Protein AF-A0A0C2FNH0-F1 (afdb_monomer_lite)

Radius of gyration: 24.06 Å; chains: 1; bounding box: 85×32×48 Å

Organism: NCBI:txid51022

pLDDT: mean 74.45, std 16.21, range [36.88, 94.44]

Foldseek 3Di:
DDDPPDPPDDDDDDDDDDDDDDDDPDPPPDDPCLQPCPCPLVNFDDPDFPDCPCTNRNVPHPHDPPPPPCPVVPPPPDD

InterPro domains:
  IPR008979 Galactose-binding-like domain superfamily [SSF49785] (27-62)

Secondary structure (DSSP, 8-state):
--------S---------------S--TT---STTTTSS-GGG---S--S-TTTSSGGGGS----SS--S-SSSSS---

Structure (mmCIF, N/CA/C/O backbone):
data_AF-A0A0C2FNH0-F1
#
_entry.id   AF-A0A0C2FNH0-F1
#
loop_
_atom_site.group_PDB
_atom_site.id
_atom_site.type_symbol
_atom_site.label_atom_id
_atom_site.label_alt_id
_atom_site.label_comp_id
_atom_site.label_asym_id
_atom_site.label_entity_id
_atom_site.label_seq_id
_atom_site.pdbx_PDB_ins_code
_atom_site.Cartn_x
_atom_site.Cartn_y
_atom_site.Cartn_z
_atom_site.occupancy
_atom_site.B_iso_or_equiv
_atom_site.auth_seq_id
_atom_site.auth_comp_id
_atom_site.auth_asym_id
_atom_site.auth_atom_id
_atom_site.pdbx_PDB_model_num
ATOM 1 N N . MET A 1 1 ? -54.326 -1.902 -23.226 1.00 36.88 1 MET A N 1
ATOM 2 C CA . MET A 1 1 ? -53.024 -2.173 -23.870 1.00 36.88 1 MET A CA 1
ATOM 3 C C . MET A 1 1 ? -51.971 -2.157 -22.768 1.00 36.88 1 MET A C 1
ATOM 5 O O . MET A 1 1 ? -51.474 -1.093 -22.432 1.00 36.88 1 MET A O 1
ATOM 9 N N . HIS A 1 2 ? -51.749 -3.298 -22.109 1.00 39.09 2 HIS A N 1
ATOM 10 C CA . HIS A 1 2 ? -50.707 -3.444 -21.089 1.00 39.09 2 HIS A CA 1
ATOM 11 C C . HIS A 1 2 ? -49.357 -3.577 -21.799 1.00 39.09 2 HIS A C 1
ATOM 13 O O . HIS A 1 2 ? -49.178 -4.506 -22.582 1.00 39.09 2 HIS A O 1
ATOM 19 N N . TYR A 1 3 ? -48.437 -2.652 -21.537 1.00 43.38 3 TYR A N 1
ATOM 20 C CA . TYR A 1 3 ? -47.028 -2.788 -21.894 1.00 43.38 3 TYR A CA 1
ATOM 21 C C . TYR A 1 3 ? -46.248 -3.075 -20.612 1.00 43.38 3 TYR A C 1
ATOM 23 O O . TYR A 1 3 ? -45.730 -2.171 -19.967 1.00 43.38 3 TYR A O 1
ATOM 31 N N . GLU A 1 4 ? -46.197 -4.349 -20.233 1.00 51.19 4 GLU A N 1
ATOM 32 C CA . GLU A 1 4 ? -45.230 -4.847 -19.256 1.00 51.19 4 GLU A CA 1
ATOM 33 C C . GLU A 1 4 ? -43.919 -5.114 -20.005 1.00 51.19 4 GLU A C 1
ATOM 35 O O . GLU A 1 4 ? -43.715 -6.185 -20.579 1.00 51.19 4 GLU A O 1
ATOM 40 N N . PHE A 1 5 ? -43.033 -4.115 -20.056 1.00 48.09 5 PHE A N 1
ATOM 41 C CA . PHE A 1 5 ? -41.631 -4.355 -20.396 1.00 48.09 5 PHE A CA 1
ATOM 42 C C . PHE A 1 5 ? -40.994 -5.102 -19.220 1.00 48.09 5 PHE A C 1
ATOM 44 O O . PHE A 1 5 ? -40.516 -4.508 -18.256 1.00 48.09 5 PHE A O 1
ATOM 51 N N . GLY A 1 6 ? -41.035 -6.432 -19.286 1.00 48.28 6 GLY A N 1
ATOM 52 C CA . GLY A 1 6 ? -40.364 -7.307 -18.336 1.00 48.28 6 GLY A CA 1
ATOM 53 C C . GLY A 1 6 ? -38.847 -7.163 -18.443 1.00 48.28 6 GLY A C 1
ATOM 54 O O . GLY A 1 6 ? -38.212 -7.818 -19.267 1.00 48.28 6 GLY A O 1
ATOM 55 N N . TYR A 1 7 ? -38.252 -6.339 -17.582 1.00 60.66 7 TYR A N 1
ATOM 56 C CA . TYR A 1 7 ? -36.808 -6.318 -17.353 1.00 60.66 7 TYR A CA 1
ATOM 57 C C . TYR A 1 7 ? -36.413 -7.509 -16.471 1.00 60.66 7 TYR A C 1
ATOM 59 O O . TYR A 1 7 ? -36.136 -7.381 -15.282 1.00 60.66 7 TYR A O 1
ATOM 67 N N . HIS A 1 8 ? -36.405 -8.704 -17.053 1.00 64.19 8 HIS A N 1
ATOM 68 C CA . HIS A 1 8 ? -35.747 -9.862 -16.461 1.00 64.19 8 HIS A CA 1
ATOM 69 C C . HIS A 1 8 ? -34.277 -9.847 -16.895 1.00 64.19 8 HIS A C 1
ATOM 71 O O . HIS A 1 8 ? -33.984 -10.303 -17.993 1.00 64.19 8 HIS A O 1
ATOM 77 N N . ALA A 1 9 ? -33.369 -9.309 -16.070 1.00 64.88 9 ALA A N 1
ATOM 78 C CA . ALA A 1 9 ? -32.029 -9.872 -15.829 1.00 64.88 9 ALA A CA 1
ATOM 79 C C . ALA A 1 9 ? -31.126 -8.915 -15.019 1.00 64.88 9 ALA A C 1
ATOM 81 O O . ALA A 1 9 ? -30.940 -7.758 -15.379 1.00 64.88 9 ALA A O 1
ATOM 82 N N . LEU A 1 10 ? -30.479 -9.492 -13.995 1.00 63.81 10 LEU A N 1
ATOM 83 C CA . LEU A 1 10 ? -29.310 -9.003 -13.240 1.00 63.81 10 LEU A CA 1
ATOM 84 C C . LEU A 1 10 ? -29.570 -7.982 -12.116 1.00 63.81 10 LEU A C 1
ATOM 86 O O . LEU A 1 10 ? -28.981 -6.906 -12.070 1.00 63.81 10 LEU A O 1
ATOM 90 N N . GLY A 1 11 ? -30.388 -8.358 -11.132 1.00 72.50 11 GLY A N 1
ATOM 91 C CA . GLY A 1 11 ? -30.372 -7.684 -9.830 1.00 72.50 11 GLY A CA 1
ATOM 92 C C . GLY A 1 11 ? -29.102 -8.039 -9.045 1.00 72.50 11 GLY A C 1
ATOM 93 O O . GLY A 1 11 ? -28.846 -9.212 -8.782 1.00 72.50 11 GLY A O 1
ATOM 94 N N . VAL A 1 12 ? -28.299 -7.044 -8.659 1.00 81.06 12 VAL A N 1
ATOM 95 C CA . VAL A 1 12 ? -27.177 -7.230 -7.723 1.00 81.06 12 VAL A CA 1
ATOM 96 C C . VAL A 1 12 ? -27.736 -7.280 -6.302 1.00 81.06 12 VAL A C 1
ATOM 98 O O . VAL A 1 12 ? -28.240 -6.279 -5.797 1.00 81.06 12 VAL A O 1
ATOM 101 N N . GLN A 1 13 ? -27.636 -8.430 -5.633 1.00 82.62 13 GLN A N 1
ATOM 102 C CA . GLN A 1 13 ? -28.016 -8.543 -4.225 1.00 82.62 13 GLN A CA 1
ATOM 103 C C . GLN A 1 13 ? -26.828 -8.161 -3.332 1.00 82.62 13 GLN A C 1
ATOM 105 O O . GLN A 1 13 ? -25.877 -8.928 -3.179 1.00 82.62 13 GLN A O 1
ATOM 110 N N . LEU A 1 14 ? -26.884 -6.980 -2.714 1.00 84.75 14 LEU A N 1
ATOM 111 C CA . LEU A 1 14 ? -25.904 -6.559 -1.711 1.00 84.75 14 LEU A CA 1
ATOM 112 C C . LEU A 1 14 ? -26.272 -7.130 -0.338 1.00 84.75 14 LEU A C 1
ATOM 114 O O . LEU A 1 14 ? -27.432 -7.097 0.076 1.00 84.75 14 LEU A O 1
ATOM 118 N N . ARG A 1 15 ? -25.270 -7.627 0.391 1.00 90.06 15 ARG A N 1
ATOM 119 C CA . ARG A 1 15 ? -25.417 -8.057 1.783 1.00 90.06 15 ARG A CA 1
ATOM 120 C C . ARG A 1 15 ? -24.444 -7.286 2.658 1.00 90.06 15 ARG A C 1
ATOM 122 O O . ARG A 1 15 ? -23.234 -7.422 2.512 1.00 90.06 15 ARG A O 1
ATOM 129 N N . PHE A 1 16 ? -24.984 -6.507 3.586 1.00 83.19 16 PHE A N 1
ATOM 130 C CA . PHE A 1 16 ? -24.193 -5.792 4.579 1.00 83.19 16 PHE A CA 1
ATOM 131 C C . PHE A 1 16 ? -24.063 -6.643 5.839 1.00 83.19 16 PHE A C 1
ATOM 133 O O . PHE A 1 16 ? -25.054 -7.143 6.371 1.00 83.19 16 PHE A O 1
ATOM 140 N N . LEU A 1 17 ? -22.827 -6.818 6.299 1.00 86.75 17 LEU A N 1
ATOM 141 C CA . LEU A 1 17 ? -22.509 -7.424 7.583 1.00 86.75 17 LEU A CA 1
ATOM 142 C C . LEU A 1 17 ? -21.779 -6.382 8.419 1.00 86.75 17 LEU A C 1
ATOM 144 O O . LEU A 1 17 ? -20.727 -5.890 8.015 1.00 86.75 17 LEU A O 1
ATOM 148 N N . SER A 1 18 ? -22.340 -6.045 9.573 1.00 81.75 18 SER A N 1
ATOM 149 C CA . SER A 1 18 ? -21.685 -5.164 10.533 1.00 81.75 18 SER A CA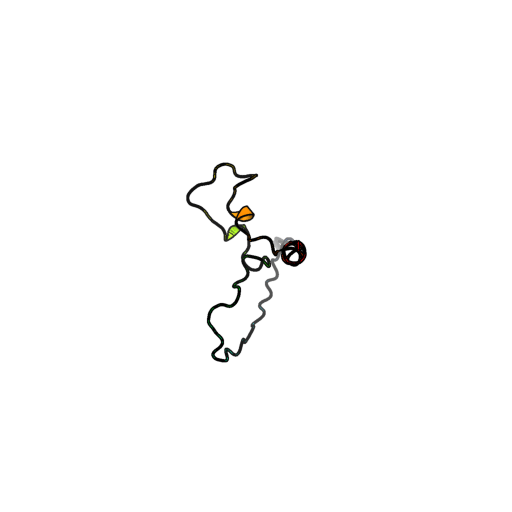 1
ATOM 150 C C . SER A 1 18 ? -20.775 -5.985 11.441 1.00 81.75 18 SER A C 1
ATOM 152 O O . SER A 1 18 ? -21.175 -7.029 11.953 1.00 81.75 18 SER A O 1
ATOM 154 N N . PHE A 1 19 ? -19.552 -5.504 11.652 1.00 78.44 19 PHE A N 1
ATOM 155 C CA . PHE A 1 19 ? -18.598 -6.087 12.590 1.00 78.44 19 PHE A CA 1
ATOM 156 C C . PHE A 1 19 ? -18.316 -5.081 13.707 1.00 78.44 19 PHE A C 1
ATOM 158 O O . PHE A 1 19 ? -17.798 -3.999 13.444 1.00 78.44 19 PHE A O 1
ATOM 165 N N . SER A 1 20 ? -18.656 -5.425 14.950 1.00 77.12 20 SER A N 1
ATOM 166 C CA . SER A 1 20 ? -18.284 -4.639 16.129 1.00 77.12 20 SER A CA 1
ATOM 167 C C . SER A 1 20 ? -16.985 -5.194 16.715 1.00 77.12 20 SER A C 1
ATOM 169 O O . SER A 1 20 ? -17.006 -6.160 17.480 1.00 77.12 20 SER A O 1
ATOM 171 N N . GLN A 1 21 ? -15.843 -4.606 16.355 1.00 73.19 21 GLN A N 1
ATOM 172 C CA . GLN A 1 21 ? -14.586 -4.904 17.040 1.00 73.19 21 GLN A CA 1
ATOM 173 C C . GLN A 1 21 ? -14.474 -4.017 18.278 1.00 73.19 21 GLN A C 1
ATOM 175 O O . GLN A 1 21 ? -14.269 -2.811 18.161 1.00 73.19 21 GLN A O 1
ATOM 180 N N . GLY A 1 22 ? -14.608 -4.606 19.466 1.00 65.88 22 GLY A N 1
ATOM 181 C CA . GLY A 1 22 ? -14.213 -3.938 20.702 1.00 65.88 22 GLY A CA 1
ATOM 182 C C . GLY A 1 22 ? -12.694 -3.784 20.715 1.00 65.88 22 GLY A C 1
ATOM 183 O O . GLY A 1 22 ? -11.979 -4.779 20.833 1.00 65.88 22 GLY A O 1
ATOM 184 N N . SER A 1 23 ? -12.200 -2.559 20.541 1.00 64.88 23 SER A N 1
ATOM 185 C CA . SER A 1 23 ? -10.773 -2.272 20.667 1.00 64.88 23 SER A CA 1
ATOM 186 C C . SER A 1 23 ? -10.450 -2.055 22.141 1.00 64.88 23 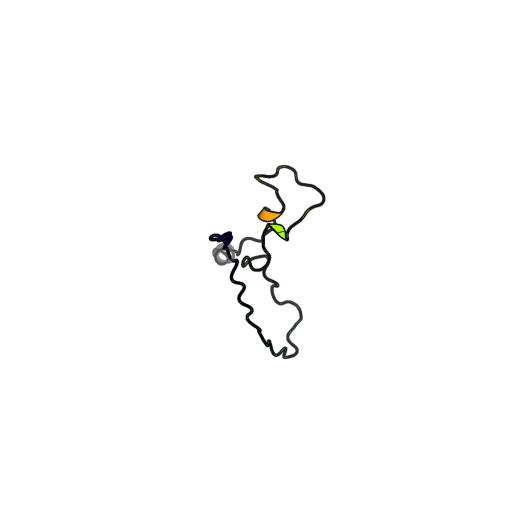SER A C 1
ATOM 188 O O . SER A 1 23 ? -10.522 -0.944 22.654 1.00 64.88 23 SER A O 1
ATOM 190 N N . GLU A 1 24 ? -10.075 -3.128 22.831 1.00 72.50 24 GLU A N 1
ATOM 191 C CA . GLU A 1 24 ? -9.136 -3.006 23.949 1.00 72.50 24 GLU A CA 1
ATOM 192 C C . GLU A 1 24 ? -7.896 -2.244 23.432 1.00 72.50 24 GLU A C 1
ATOM 194 O O . GLU A 1 24 ? -7.574 -2.380 22.246 1.00 72.50 24 GLU A O 1
ATOM 199 N N . ILE A 1 25 ? -7.243 -1.403 24.247 1.00 70.38 25 ILE A N 1
ATOM 200 C CA . ILE A 1 25 ? -6.041 -0.655 23.824 1.00 70.38 25 ILE A CA 1
ATOM 201 C C . ILE A 1 25 ? -4.919 -1.672 23.585 1.00 70.38 25 ILE A C 1
ATOM 203 O O . ILE A 1 25 ? -4.127 -1.989 24.465 1.00 70.38 25 ILE A O 1
ATOM 207 N N . LYS A 1 26 ? -4.919 -2.248 22.389 1.00 73.06 26 LYS A N 1
ATOM 208 C CA . LYS A 1 26 ? -3.883 -3.110 21.842 1.00 73.06 26 LYS A CA 1
ATOM 209 C C . LYS A 1 26 ? -2.976 -2.226 21.007 1.00 73.06 26 LYS A C 1
ATOM 211 O O . LYS A 1 26 ? -3.443 -1.252 20.415 1.00 73.06 26 LYS A O 1
ATOM 216 N N . ASP A 1 27 ? -1.693 -2.560 20.963 1.00 80.88 27 ASP A N 1
ATOM 217 C CA . ASP A 1 27 ? -0.733 -1.839 20.137 1.00 80.88 27 ASP A CA 1
ATOM 218 C C . ASP A 1 27 ? -1.275 -1.666 18.708 1.00 80.88 27 ASP A C 1
ATOM 220 O O . ASP A 1 27 ? -1.745 -2.621 18.081 1.00 80.88 27 ASP A O 1
ATOM 224 N N . CYS A 1 28 ? -1.197 -0.447 18.170 1.00 82.12 28 CYS A N 1
ATOM 225 C CA . CYS A 1 28 ? -1.664 -0.100 16.822 1.00 82.12 28 CYS A CA 1
ATOM 226 C C . CYS A 1 28 ? -0.723 -0.633 15.720 1.00 82.12 28 CYS A C 1
ATOM 228 O O . CYS A 1 28 ? -0.381 0.081 14.780 1.00 82.12 28 CYS A O 1
ATOM 230 N N . ASN A 1 29 ? -0.262 -1.877 15.850 1.00 85.75 29 ASN A N 1
ATOM 231 C CA . ASN A 1 29 ? 0.699 -2.533 14.961 1.00 85.75 29 ASN A CA 1
ATOM 232 C C . ASN A 1 29 ? 0.111 -3.753 14.223 1.00 85.75 29 ASN A C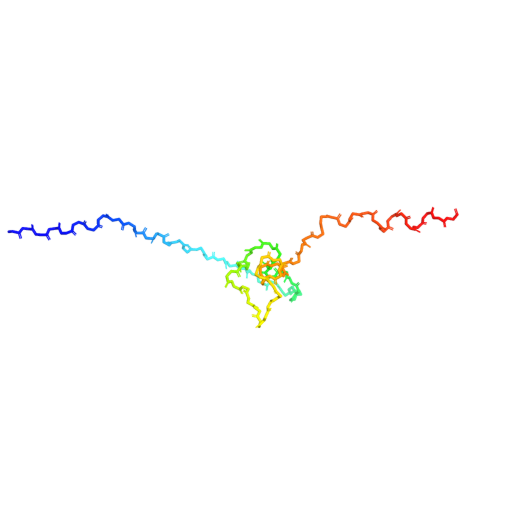 1
ATOM 234 O O . ASN A 1 29 ? 0.827 -4.448 13.500 1.00 85.75 29 ASN A O 1
ATOM 238 N N . GLY A 1 30 ? -1.187 -4.024 14.401 1.00 83.81 30 GLY A N 1
ATOM 239 C CA . GLY A 1 30 ? -1.862 -5.159 13.781 1.00 83.81 30 GLY A CA 1
ATOM 240 C C . GLY A 1 30 ? -1.878 -5.089 12.243 1.00 83.81 30 GLY A C 1
ATOM 241 O O . GLY A 1 30 ? -1.986 -4.006 11.664 1.00 83.81 30 GLY A O 1
ATOM 242 N N . PRO A 1 31 ? -1.811 -6.236 11.540 1.00 85.69 31 PRO A N 1
ATOM 243 C CA . PRO A 1 31 ? -1.819 -6.259 10.082 1.00 85.69 31 PRO A CA 1
ATOM 244 C C . PRO A 1 31 ? -3.193 -5.867 9.518 1.00 85.69 31 PRO A C 1
ATOM 246 O O . PRO A 1 31 ? -4.198 -6.534 9.760 1.00 85.69 31 PRO A O 1
ATOM 249 N N . LEU A 1 32 ? -3.217 -4.835 8.672 1.00 89.06 32 LEU A N 1
ATOM 250 C CA . LEU A 1 32 ? -4.443 -4.307 8.048 1.00 89.06 32 LEU A CA 1
ATOM 251 C C . LEU A 1 32 ? -4.982 -5.168 6.893 1.00 89.06 32 LEU A C 1
ATOM 253 O O . LEU A 1 32 ? -6.110 -4.9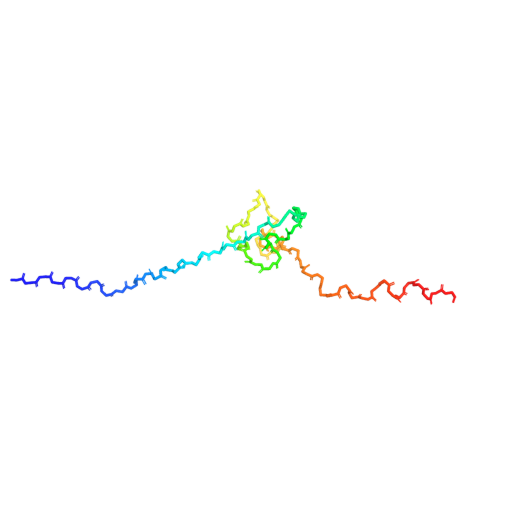87 6.444 1.00 89.06 32 LEU A O 1
ATOM 257 N N . GLY A 1 33 ? -4.191 -6.138 6.433 1.00 89.12 33 GLY A N 1
ATOM 258 C CA . GLY A 1 33 ? -4.638 -7.140 5.469 1.00 89.12 33 GLY A CA 1
ATOM 259 C C . GLY A 1 33 ? -4.104 -7.003 4.044 1.00 89.12 33 GLY A C 1
ATOM 260 O O . GLY A 1 33 ? -4.697 -7.522 3.100 1.00 89.12 33 GLY A O 1
ATOM 261 N N . LEU A 1 34 ? -2.939 -6.371 3.891 1.00 90.50 34 LEU A N 1
ATOM 262 C CA . LEU A 1 34 ? -2.158 -6.425 2.653 1.00 90.50 34 LEU A CA 1
ATOM 263 C C . LEU A 1 34 ? -1.720 -7.865 2.324 1.00 90.50 34 LEU A C 1
ATOM 265 O O . LEU A 1 34 ? -1.771 -8.298 1.180 1.00 90.50 34 LEU A O 1
ATOM 269 N N . THR A 1 35 ? -1.330 -8.635 3.338 1.00 87.44 35 THR A N 1
ATOM 270 C CA . THR A 1 35 ? -0.826 -10.005 3.165 1.00 87.44 35 THR A CA 1
ATOM 271 C C . THR A 1 35 ? -1.933 -11.058 3.064 1.00 87.44 35 THR A C 1
ATOM 273 O O . THR A 1 35 ? -1.748 -12.072 2.404 1.00 87.44 35 THR A O 1
ATOM 276 N N . ASN A 1 36 ? -3.088 -10.838 3.698 1.00 85.06 36 ASN A N 1
ATOM 277 C CA . ASN A 1 36 ? -4.196 -11.805 3.714 1.00 85.06 36 ASN A CA 1
ATOM 278 C C . ASN A 1 36 ? -5.278 -11.527 2.652 1.00 85.06 36 ASN A C 1
ATOM 280 O O . ASN A 1 36 ? -6.331 -12.155 2.693 1.00 85.06 36 ASN A O 1
ATOM 284 N N . GLY A 1 37 ? -5.054 -10.564 1.753 1.00 86.88 37 GLY A N 1
ATOM 285 C CA . GLY A 1 37 ? -5.979 -10.243 0.664 1.00 86.88 37 GLY A CA 1
ATOM 286 C C . GLY A 1 37 ? -7.211 -9.420 1.057 1.00 86.88 37 GLY A C 1
ATOM 287 O O . GLY A 1 37 ? -8.050 -9.168 0.197 1.00 86.88 37 GLY A O 1
ATOM 288 N N . ARG A 1 38 ? -7.346 -8.964 2.316 1.00 90.38 38 ARG A N 1
ATOM 289 C CA . ARG A 1 38 ? -8.451 -8.054 2.693 1.00 90.38 38 ARG A CA 1
ATOM 290 C C . ARG A 1 38 ? -8.368 -6.715 1.962 1.00 90.38 38 ARG A C 1
ATOM 292 O O . ARG A 1 38 ? -9.402 -6.164 1.599 1.00 90.38 38 ARG A O 1
ATOM 299 N N . ILE A 1 39 ? -7.154 -6.215 1.736 1.00 92.25 39 ILE A N 1
ATOM 300 C CA . ILE A 1 39 ? -6.901 -5.146 0.764 1.00 92.25 39 ILE A CA 1
ATOM 301 C C . ILE A 1 39 ? -6.827 -5.816 -0.606 1.00 92.25 39 ILE A C 1
ATOM 303 O O . ILE A 1 39 ? -5.963 -6.672 -0.789 1.00 92.25 39 ILE A O 1
ATOM 307 N N . ARG A 1 40 ? -7.717 -5.466 -1.540 1.00 91.50 40 ARG A N 1
ATOM 308 C CA . ARG A 1 40 ? -7.772 -6.038 -2.903 1.00 91.50 40 ARG A CA 1
ATOM 309 C C . ARG A 1 40 ? -6.721 -5.411 -3.821 1.00 91.50 40 ARG A C 1
ATOM 311 O O . ARG A 1 40 ? -6.238 -4.325 -3.523 1.00 91.50 40 ARG A O 1
ATOM 318 N N . ASP A 1 41 ? -6.372 -6.085 -4.916 1.00 90.69 41 ASP A N 1
ATOM 319 C CA . ASP A 1 41 ? -5.357 -5.590 -5.863 1.00 90.69 41 ASP A CA 1
ATOM 320 C C . ASP A 1 41 ? -5.763 -4.258 -6.498 1.00 90.69 41 ASP A C 1
ATOM 322 O O . ASP A 1 41 ? -4.937 -3.361 -6.592 1.00 90.69 41 ASP A O 1
ATOM 326 N N . ASP A 1 42 ? -7.054 -4.066 -6.779 1.00 93.12 42 ASP A N 1
ATOM 327 C CA . ASP A 1 42 ? -7.591 -2.797 -7.299 1.00 93.12 42 ASP A CA 1
ATOM 328 C C . ASP A 1 42 ? -7.432 -1.619 -6.322 1.00 93.12 42 ASP A C 1
ATOM 330 O O . ASP A 1 42 ? -7.592 -0.459 -6.693 1.00 93.12 42 ASP A O 1
ATOM 334 N N . GLN A 1 43 ? -7.163 -1.907 -5.044 1.00 93.50 43 GLN A N 1
ATOM 335 C CA . GLN A 1 43 ? -6.896 -0.898 -4.019 1.00 93.50 43 GLN A CA 1
ATOM 336 C C . GLN A 1 43 ? -5.395 -0.598 -3.878 1.00 93.50 43 GLN A C 1
ATOM 338 O O . GLN A 1 43 ? -5.022 0.243 -3.061 1.00 93.50 43 GLN A O 1
ATOM 343 N N . LEU A 1 44 ? -4.533 -1.293 -4.630 1.00 91.44 44 LEU A N 1
ATOM 344 C CA . LEU A 1 44 ? -3.091 -1.080 -4.668 1.00 91.44 44 LEU A CA 1
ATOM 345 C C . LEU A 1 44 ? -2.735 -0.263 -5.909 1.00 91.44 44 LEU A C 1
ATOM 347 O O . LEU A 1 44 ? -3.036 -0.639 -7.036 1.00 91.44 44 LEU A O 1
ATOM 351 N N . SER A 1 45 ? -2.042 0.851 -5.700 1.00 93.25 45 SER A N 1
ATOM 352 C CA . SER A 1 45 ? -1.568 1.725 -6.772 1.00 93.25 45 SER A CA 1
ATOM 353 C C . SER A 1 45 ? -0.116 2.116 -6.533 1.00 93.25 45 SER A C 1
ATOM 355 O O . SER A 1 45 ? 0.299 2.275 -5.384 1.00 93.25 45 SER A O 1
ATOM 357 N N . ALA A 1 46 ? 0.633 2.342 -7.607 1.00 91.31 46 ALA A N 1
ATOM 358 C CA . ALA A 1 46 ? 1.983 2.891 -7.562 1.00 91.31 46 ALA A CA 1
ATOM 359 C C . ALA A 1 46 ? 2.107 4.039 -8.569 1.00 91.31 46 ALA A C 1
ATOM 361 O O . ALA A 1 46 ? 1.381 4.076 -9.561 1.00 91.31 46 ALA A O 1
ATOM 362 N N . SER A 1 47 ? 3.029 4.972 -8.326 1.00 94.44 47 SER A N 1
ATOM 363 C CA . SER A 1 47 ? 3.335 6.050 -9.277 1.00 94.44 47 SER A CA 1
ATOM 364 C C . SER A 1 47 ? 3.947 5.521 -10.576 1.00 94.44 47 SER A C 1
ATOM 366 O O . SER A 1 47 ? 3.754 6.113 -11.635 1.00 94.44 47 SER A O 1
ATOM 368 N N . SER A 1 48 ? 4.678 4.409 -10.496 1.00 90.94 48 SER A N 1
ATOM 369 C CA . SER A 1 48 ? 5.271 3.708 -11.628 1.00 90.94 48 SER A CA 1
ATOM 370 C C . SER A 1 48 ? 5.463 2.224 -11.309 1.00 90.94 48 SER A C 1
ATOM 372 O O . SER A 1 48 ? 5.453 1.803 -10.152 1.00 90.94 48 SER A O 1
ATOM 374 N N . SER A 1 49 ? 5.641 1.429 -12.358 1.00 90.88 49 SER A N 1
ATOM 375 C CA . SER A 1 49 ? 6.087 0.036 -12.292 1.00 90.88 49 SER A CA 1
ATOM 376 C C . SER A 1 49 ? 7.028 -0.207 -13.469 1.00 90.88 49 SER A C 1
ATOM 378 O O . SER A 1 49 ? 6.961 0.516 -14.464 1.00 90.88 49 SER A O 1
ATOM 380 N N . PHE A 1 50 ? 7.948 -1.160 -13.335 1.00 89.25 50 PHE A N 1
ATOM 381 C CA . PHE A 1 50 ? 8.849 -1.513 -14.434 1.00 89.25 50 PHE A CA 1
ATOM 382 C C . PHE A 1 50 ? 8.087 -2.249 -15.544 1.00 89.25 50 PHE A C 1
ATOM 384 O O . PHE A 1 50 ? 8.322 -2.025 -16.725 1.00 89.25 50 PHE A O 1
ATOM 391 N N . ASP A 1 51 ? 7.147 -3.090 -15.131 1.00 87.62 51 ASP A N 1
ATOM 392 C CA . ASP A 1 51 ? 6.301 -3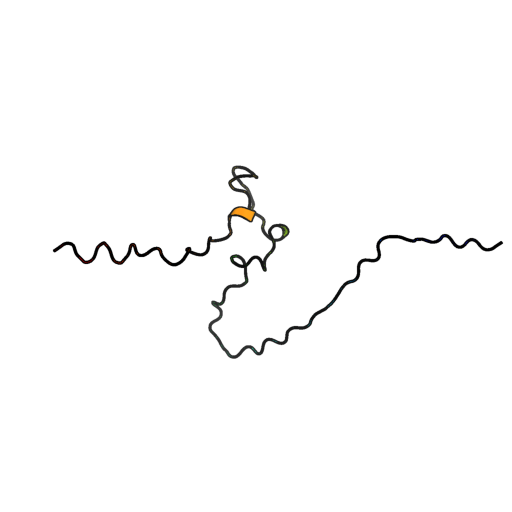.926 -15.966 1.00 87.62 51 ASP A CA 1
ATOM 393 C C . ASP A 1 51 ? 5.047 -4.347 -15.175 1.00 87.62 51 ASP A C 1
ATOM 395 O O . ASP A 1 51 ? 5.129 -4.581 -13.959 1.00 87.62 51 ASP A O 1
ATOM 399 N N . SER A 1 52 ? 3.898 -4.441 -15.854 1.00 82.50 52 SER A N 1
ATOM 400 C CA . SER A 1 52 ? 2.603 -4.749 -15.231 1.00 82.50 52 SER A CA 1
ATOM 401 C C . SER A 1 52 ? 2.537 -6.163 -14.668 1.00 82.50 52 SER A C 1
ATOM 403 O O . SER A 1 52 ? 1.882 -6.383 -13.646 1.00 82.50 52 SER A O 1
ATOM 405 N N . ASP A 1 53 ? 3.234 -7.102 -15.302 1.00 85.06 53 ASP A N 1
ATOM 406 C CA . ASP A 1 53 ? 3.060 -8.534 -15.076 1.00 85.06 53 ASP A CA 1
ATOM 407 C C . ASP A 1 53 ? 3.980 -9.052 -13.978 1.00 85.06 53 ASP A C 1
ATOM 409 O O . ASP A 1 53 ? 3.620 -9.966 -13.245 1.00 85.06 53 ASP A O 1
ATOM 413 N N . SER A 1 54 ? 5.161 -8.456 -13.836 1.00 84.12 54 SER A N 1
ATOM 414 C CA . SER A 1 54 ? 6.179 -8.885 -12.870 1.00 84.12 54 SER A CA 1
ATOM 415 C C . SER A 1 54 ? 6.346 -7.928 -11.691 1.00 84.12 54 SER A C 1
ATOM 417 O O . SER A 1 54 ? 6.680 -8.352 -10.584 1.00 84.12 54 SER A O 1
ATOM 419 N N . THR A 1 55 ? 6.104 -6.632 -11.907 1.00 89.12 55 THR A N 1
ATOM 420 C CA . THR A 1 55 ? 6.352 -5.579 -10.903 1.00 89.12 55 THR A CA 1
ATOM 421 C C . THR A 1 55 ? 5.155 -4.662 -10.670 1.00 89.12 55 THR A C 1
ATOM 423 O O . THR A 1 55 ? 5.291 -3.627 -10.017 1.00 89.12 55 THR A O 1
ATOM 426 N N . GLY A 1 56 ? 3.980 -5.033 -11.185 1.00 90.56 56 GLY A N 1
ATOM 427 C CA . GLY A 1 56 ? 2.752 -4.291 -10.928 1.00 90.56 56 GLY A CA 1
ATOM 428 C C . GLY A 1 56 ? 2.438 -4.187 -9.423 1.00 90.56 56 GLY A C 1
ATOM 429 O O . GLY A 1 56 ? 2.899 -5.026 -8.639 1.00 90.56 56 GLY A O 1
ATOM 430 N N . PRO A 1 57 ? 1.642 -3.189 -8.992 1.00 89.88 57 PRO A N 1
ATOM 431 C CA . PRO A 1 57 ? 1.323 -2.934 -7.580 1.00 89.88 57 PRO A CA 1
ATOM 432 C C . PRO A 1 57 ? 0.806 -4.156 -6.807 1.00 89.88 57 PRO A C 1
ATOM 434 O O . PRO A 1 57 ? 1.074 -4.297 -5.613 1.00 89.88 57 PRO A O 1
ATOM 437 N N . GLN A 1 58 ? 0.121 -5.075 -7.489 1.00 89.38 58 GLN A N 1
ATOM 438 C CA . GLN A 1 58 ? -0.376 -6.334 -6.935 1.00 89.38 58 GLN A CA 1
ATOM 439 C C . GLN A 1 58 ? 0.735 -7.244 -6.378 1.00 89.38 58 GLN A C 1
ATOM 441 O O . GLN A 1 58 ? 0.513 -7.996 -5.427 1.00 89.38 58 GLN A O 1
ATOM 446 N N . HIS A 1 59 ? 1.964 -7.124 -6.892 1.00 88.69 59 HIS A N 1
ATOM 447 C CA . HIS A 1 59 ? 3.125 -7.894 -6.436 1.00 88.69 59 HIS A CA 1
ATOM 448 C C . HIS A 1 59 ? 3.788 -7.317 -5.175 1.00 88.69 59 HIS A C 1
ATOM 450 O O . HIS A 1 59 ? 4.685 -7.942 -4.613 1.00 88.69 59 HIS A O 1
ATOM 456 N N . ALA A 1 60 ? 3.333 -6.163 -4.667 1.00 86.06 60 ALA A N 1
ATOM 457 C CA . ALA A 1 60 ? 3.864 -5.557 -3.440 1.00 86.06 60 ALA A CA 1
ATOM 458 C C . ALA A 1 60 ? 3.463 -6.307 -2.154 1.00 86.06 60 ALA A C 1
ATOM 460 O O . ALA A 1 60 ? 3.933 -5.987 -1.056 1.00 86.06 60 ALA A O 1
ATOM 461 N N . ARG A 1 61 ? 2.576 -7.303 -2.254 1.00 88.69 61 ARG A N 1
ATOM 462 C CA . ARG A 1 61 ? 2.152 -8.110 -1.111 1.00 88.69 61 ARG A CA 1
ATOM 463 C C . ARG A 1 61 ? 3.355 -8.853 -0.547 1.00 88.69 61 ARG A C 1
ATOM 465 O O . ARG A 1 61 ? 3.937 -9.716 -1.198 1.00 88.69 61 ARG A O 1
ATOM 472 N N . ARG A 1 62 ? 3.709 -8.558 0.707 1.00 75.25 62 ARG A N 1
ATOM 473 C CA . ARG A 1 62 ? 4.699 -9.359 1.432 1.00 75.25 62 ARG A CA 1
ATOM 474 C C . ARG A 1 62 ? 4.215 -10.801 1.466 1.00 75.25 62 ARG A C 1
ATOM 476 O O . ARG A 1 62 ? 3.215 -11.082 2.132 1.00 75.25 62 ARG A O 1
ATOM 483 N N . ALA A 1 63 ? 4.940 -11.688 0.785 1.00 67.44 63 ALA A N 1
ATOM 484 C CA . ALA A 1 63 ? 4.774 -13.118 0.958 1.00 67.44 63 ALA A CA 1
ATOM 485 C C . ALA A 1 63 ? 4.862 -13.405 2.457 1.00 67.44 63 ALA A C 1
ATOM 487 O O . ALA A 1 63 ? 5.811 -12.972 3.125 1.00 67.44 63 ALA A O 1
ATOM 488 N N . LEU A 1 64 ? 3.862 -14.107 2.999 1.00 58.75 64 LEU A N 1
ATOM 489 C CA . LEU A 1 64 ? 4.052 -14.739 4.295 1.00 58.75 64 LEU A CA 1
ATOM 490 C C . LEU A 1 64 ? 5.335 -15.552 4.158 1.00 58.75 64 LEU A C 1
ATOM 492 O O . LEU A 1 64 ? 5.457 -16.298 3.179 1.00 58.75 64 LEU A O 1
ATOM 496 N N . PRO A 1 65 ? 6.307 -15.423 5.073 1.00 53.66 65 PRO A N 1
ATOM 497 C CA . PRO A 1 65 ? 7.328 -16.440 5.143 1.00 53.66 65 PRO A CA 1
ATOM 498 C C . PRO A 1 65 ? 6.555 -17.745 5.332 1.00 53.66 65 PRO A C 1
ATOM 500 O O . PRO A 1 65 ? 5.917 -17.922 6.369 1.00 53.66 65 PRO A O 1
ATOM 503 N N . LEU A 1 66 ? 6.545 -18.621 4.318 1.00 53.66 66 LEU A N 1
ATOM 504 C CA . LEU A 1 66 ? 6.280 -20.039 4.530 1.00 53.66 66 LEU A CA 1
ATOM 505 C C . LEU A 1 66 ? 7.221 -20.395 5.672 1.00 53.66 66 LEU A C 1
ATOM 507 O O . LEU A 1 66 ? 8.432 -20.319 5.466 1.00 53.66 66 LEU A O 1
ATOM 511 N N . ALA A 1 67 ? 6.638 -20.531 6.868 1.00 54.53 67 ALA A N 1
ATOM 512 C CA . ALA A 1 67 ? 7.260 -20.521 8.188 1.00 54.53 67 ALA A CA 1
ATOM 513 C C . ALA A 1 67 ? 8.784 -20.493 8.124 1.00 54.53 67 ALA A C 1
ATOM 515 O O . ALA A 1 67 ? 9.333 -21.512 7.717 1.00 54.53 67 ALA A O 1
ATOM 516 N N . LYS A 1 68 ? 9.424 -19.353 8.474 1.00 50.19 68 LYS A N 1
ATOM 517 C CA . LYS A 1 68 ? 10.889 -19.163 8.561 1.00 50.19 68 LYS A CA 1
ATOM 518 C C . LYS A 1 68 ? 11.605 -20.503 8.424 1.00 50.19 68 LYS A C 1
ATOM 520 O O . LYS A 1 68 ? 11.720 -21.221 9.415 1.00 50.19 68 LYS A O 1
ATOM 525 N N . ARG A 1 69 ? 11.958 -20.889 7.192 1.00 48.69 69 ARG A N 1
ATOM 526 C CA . ARG A 1 69 ? 12.511 -22.213 6.899 1.00 48.69 69 ARG A CA 1
ATOM 527 C C . ARG A 1 69 ? 13.866 -22.298 7.574 1.00 48.69 69 ARG A C 1
ATOM 529 O O . ARG A 1 69 ? 14.845 -21.926 6.944 1.00 48.69 69 ARG A O 1
ATOM 536 N N . THR A 1 70 ? 13.871 -22.637 8.864 1.00 54.59 70 THR A N 1
ATOM 537 C CA . THR A 1 70 ? 14.939 -23.225 9.683 1.00 54.59 70 THR A CA 1
ATOM 538 C C . THR A 1 70 ? 16.352 -23.001 9.145 1.00 54.59 70 THR A C 1
ATOM 540 O O . THR A 1 70 ? 17.141 -23.924 9.001 1.00 54.59 70 THR A O 1
ATOM 543 N N . ARG A 1 71 ? 16.694 -21.747 8.846 1.00 54.41 71 ARG A N 1
ATOM 544 C CA . ARG A 1 71 ? 18.034 -21.328 8.423 1.00 54.41 71 ARG A CA 1
ATOM 545 C C . ARG A 1 71 ? 18.796 -20.633 9.540 1.00 54.41 71 ARG A C 1
ATOM 547 O O . ARG A 1 71 ? 19.991 -20.405 9.392 1.00 54.41 71 ARG A O 1
ATOM 554 N N . ASP A 1 72 ? 18.115 -20.388 10.654 1.00 56.19 72 ASP A N 1
ATOM 555 C CA . ASP A 1 72 ? 18.716 -19.903 11.890 1.00 56.19 72 ASP A CA 1
ATOM 556 C C . ASP A 1 72 ? 19.242 -21.079 12.749 1.00 56.19 72 ASP A C 1
ATOM 558 O O . ASP A 1 72 ? 20.056 -20.864 13.630 1.00 56.19 72 ASP A O 1
ATOM 562 N N . ASN A 1 73 ? 18.887 -22.340 12.437 1.00 52.62 73 ASN A N 1
ATOM 563 C CA . ASN A 1 73 ? 19.353 -23.540 13.166 1.00 52.62 73 ASN A CA 1
ATOM 564 C C . ASN A 1 73 ? 20.523 -24.305 12.505 1.00 52.62 73 ASN A C 1
ATOM 566 O O . ASN A 1 73 ? 20.954 -25.320 13.039 1.00 52.62 73 ASN A O 1
ATOM 570 N N . LEU A 1 74 ? 21.058 -23.856 11.358 1.00 58.03 74 LEU A N 1
ATOM 571 C CA . LEU A 1 74 ? 22.213 -24.511 10.704 1.00 58.03 74 LEU A CA 1
ATOM 572 C C . LEU A 1 74 ? 23.524 -23.710 10.779 1.00 58.03 74 LEU A C 1
ATOM 574 O O . LEU A 1 74 ? 24.523 -24.122 10.192 1.00 58.03 74 LEU A O 1
ATOM 578 N N . ARG A 1 75 ? 23.539 -22.564 11.472 1.00 60.62 75 ARG A N 1
ATOM 579 C CA . ARG A 1 75 ? 24.755 -21.753 11.669 1.00 60.62 75 ARG A CA 1
ATOM 580 C C . ARG A 1 75 ? 25.316 -21.788 13.094 1.00 60.62 75 ARG A C 1
ATOM 582 O O . ARG A 1 75 ? 26.473 -21.427 13.252 1.00 60.62 75 ARG A O 1
ATOM 589 N N . GLU A 1 76 ? 24.568 -22.302 14.071 1.00 60.59 76 GLU A N 1
ATOM 590 C CA . GLU A 1 76 ? 24.998 -22.355 15.480 1.00 60.59 76 GLU A CA 1
ATOM 591 C C . GLU A 1 76 ? 25.793 -23.629 15.847 1.00 60.59 76 GLU A C 1
ATOM 593 O O . GLU A 1 76 ? 26.285 -23.737 16.960 1.00 60.59 76 GLU A O 1
ATOM 598 N N . ASN A 1 77 ? 25.944 -24.608 14.941 1.00 48.78 77 ASN A N 1
ATOM 599 C CA . ASN A 1 77 ? 26.599 -25.892 15.254 1.00 48.78 77 ASN A CA 1
ATOM 600 C C . ASN A 1 77 ? 27.824 -26.193 14.373 1.00 48.78 77 ASN A C 1
ATOM 602 O O . ASN A 1 77 ? 28.045 -27.324 13.945 1.00 48.78 77 ASN A O 1
ATOM 606 N N . ARG A 1 78 ? 28.607 -25.154 14.065 1.00 59.41 78 ARG A N 1
ATOM 607 C CA . ARG A 1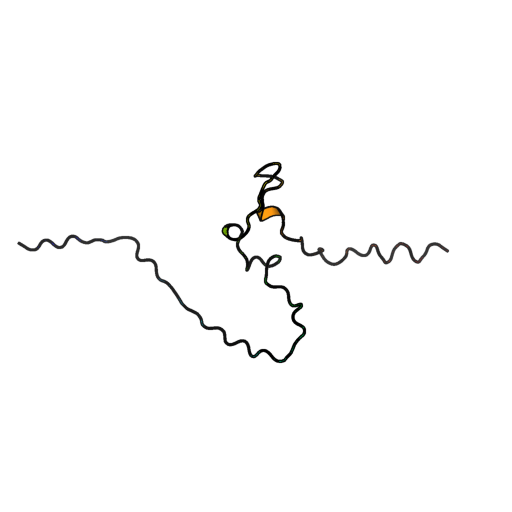 78 ? 29.968 -25.299 13.534 1.00 59.41 78 ARG A CA 1
ATOM 608 C C . ARG A 1 78 ? 30.950 -24.858 14.621 1.00 59.41 78 ARG A C 1
ATOM 610 O O . ARG A 1 78 ? 31.446 -23.735 14.578 1.00 59.41 78 ARG A O 1
ATOM 617 N N . ILE A 1 79 ? 31.160 -25.745 15.592 1.00 54.78 79 ILE A N 1
ATOM 618 C CA . ILE A 1 79 ? 32.381 -25.812 16.403 1.00 54.78 79 ILE A CA 1
ATOM 619 C C . ILE A 1 79 ? 33.178 -26.992 15.858 1.00 54.78 79 ILE A C 1
ATOM 621 O O . ILE A 1 79 ? 32.549 -28.057 15.663 1.00 54.78 79 ILE A O 1
#

Sequence (79 aa):
MHYEFGYHALGVQLRFLSFSQGSEIKDCNGPLGLTNGRIRDDQLSASSSFDSDSTGPQHARRALPLAKRTRDNLRENRI